Protein AF-A0A356S7W7-F1 (afdb_monomer)

pLDDT: mean 83.73, std 13.76, range [44.53, 97.44]

Solvent-accessible surface area (backbone atoms only — not comparable to full-atom values): 3936 Å² total; per-residue (Å²): 142,72,86,80,75,53,74,48,79,66,95,70,80,70,50,67,48,78,47,76,46,76,78,51,100,89,41,72,49,53,41,38,41,34,24,75,75,60,60,64,46,53,37,34,44,91,90,39,81,77,44,78,50,70,83,49,68,43,76,52,109

Sequence (61 aa):
MEDVLNLVWLPFGELNFVFIRDLTDDLAMTFKAKNIGDQRNEITQNGFINIGYNRSREFSF

Radius of gyration: 18.52 Å; Cα contacts (8 Å, |Δi|>4): 103; chains: 1; bounding box: 50×14×48 Å

Structure (mmCIF, N/CA/C/O backbone):
data_AF-A0A356S7W7-F1
#
_entry.id   AF-A0A356S7W7-F1
#
loop_
_atom_site.group_PDB
_atom_site.id
_atom_site.type_symbol
_atom_site.label_atom_id
_atom_site.label_alt_id
_atom_site.label_comp_id
_atom_site.label_asym_id
_atom_s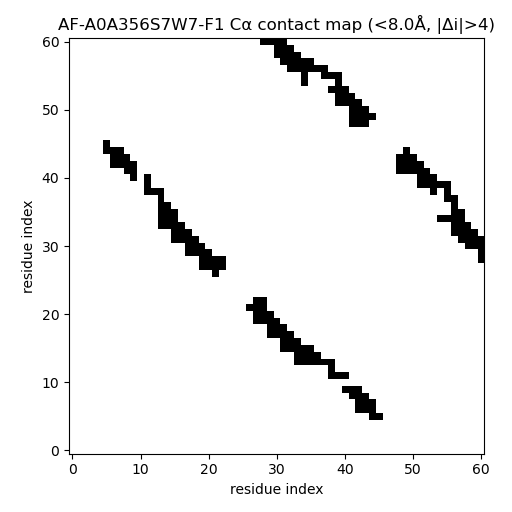ite.label_entity_id
_atom_site.label_seq_id
_atom_site.pdbx_PDB_ins_code
_atom_site.Cartn_x
_atom_site.Cartn_y
_atom_site.Cartn_z
_atom_site.occupancy
_atom_site.B_iso_or_equiv
_atom_site.auth_seq_id
_atom_site.auth_comp_id
_atom_site.auth_asym_id
_atom_site.auth_atom_id
_atom_site.pdbx_PDB_model_num
ATOM 1 N N . MET A 1 1 ? 35.885 -1.141 -20.423 1.00 44.53 1 MET A N 1
ATOM 2 C CA . MET A 1 1 ? 35.092 -1.206 -19.177 1.00 44.53 1 MET A CA 1
ATOM 3 C C . MET A 1 1 ? 34.066 -0.094 -19.271 1.00 44.53 1 MET A C 1
ATOM 5 O O . MET A 1 1 ? 34.369 1.012 -18.857 1.00 44.53 1 MET A O 1
ATOM 9 N N . GLU A 1 2 ? 32.931 -0.338 -19.930 1.00 46.09 2 GLU A N 1
ATOM 10 C CA . GLU A 1 2 ? 31.995 0.752 -20.275 1.00 46.09 2 GLU A CA 1
ATOM 11 C C . GLU A 1 2 ? 30.508 0.343 -20.232 1.00 46.09 2 GLU A C 1
ATOM 13 O O . GLU A 1 2 ? 29.643 1.138 -20.562 1.00 46.09 2 GLU A O 1
ATOM 18 N N . ASP A 1 3 ? 30.172 -0.857 -19.739 1.00 46.97 3 ASP A N 1
ATOM 19 C CA . ASP A 1 3 ? 28.783 -1.363 -19.735 1.00 46.97 3 ASP A CA 1
ATOM 20 C C . ASP A 1 3 ? 28.036 -1.196 -18.398 1.00 46.97 3 ASP A C 1
ATOM 22 O O . ASP A 1 3 ? 26.913 -1.670 -18.235 1.00 46.97 3 ASP A O 1
ATOM 26 N N . VAL A 1 4 ? 28.607 -0.455 -17.442 1.00 56.00 4 VAL A N 1
ATOM 27 C CA . VAL A 1 4 ? 27.865 0.030 -16.256 1.00 56.00 4 VAL A CA 1
ATOM 28 C C . VAL A 1 4 ? 26.950 1.222 -16.629 1.00 56.00 4 VAL A C 1
ATOM 30 O O . VAL A 1 4 ? 26.175 1.708 -15.812 1.00 56.00 4 VAL A O 1
ATOM 33 N N . LEU A 1 5 ? 27.028 1.710 -17.873 1.00 53.75 5 LEU A N 1
ATOM 34 C CA . LEU A 1 5 ? 26.723 3.095 -18.242 1.00 53.75 5 LEU A CA 1
ATOM 35 C C . LEU A 1 5 ? 25.249 3.417 -18.572 1.00 53.75 5 LEU A C 1
ATOM 37 O O . LEU A 1 5 ? 24.939 4.581 -18.779 1.00 53.75 5 LEU A O 1
ATOM 41 N N . ASN A 1 6 ? 24.323 2.452 -18.587 1.00 63.81 6 ASN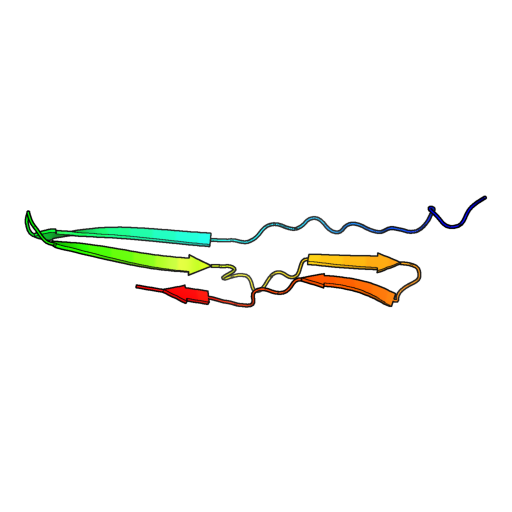 A N 1
ATOM 42 C CA . ASN A 1 6 ? 22.904 2.714 -18.914 1.00 63.81 6 ASN A CA 1
ATOM 43 C C . ASN A 1 6 ? 21.924 2.124 -17.892 1.00 63.81 6 ASN A C 1
ATOM 45 O O . ASN A 1 6 ? 20.890 1.563 -18.255 1.00 63.81 6 ASN A O 1
ATOM 49 N N . LEU A 1 7 ? 22.246 2.221 -16.602 1.00 66.19 7 LEU A N 1
ATOM 50 C CA . LEU A 1 7 ? 21.285 1.918 -15.546 1.00 66.19 7 LEU A CA 1
ATOM 51 C C . LEU A 1 7 ? 20.387 3.145 -15.329 1.00 66.19 7 LEU A C 1
ATOM 53 O O . LEU A 1 7 ? 20.836 4.158 -14.794 1.00 66.19 7 LEU A O 1
ATOM 57 N N . VAL A 1 8 ? 19.126 3.068 -15.755 1.00 67.56 8 VAL A N 1
ATOM 58 C CA . VAL A 1 8 ? 18.153 4.148 -15.538 1.00 67.56 8 VAL A CA 1
ATOM 59 C C . VAL A 1 8 ? 17.302 3.799 -14.323 1.00 67.56 8 VAL A C 1
ATOM 61 O O . VAL A 1 8 ? 16.524 2.847 -14.356 1.00 67.56 8 VAL A O 1
ATOM 64 N N . TRP A 1 9 ? 17.459 4.579 -13.253 1.00 64.19 9 TRP A N 1
ATOM 65 C CA . TRP A 1 9 ? 16.564 4.552 -12.099 1.00 64.19 9 TRP A CA 1
ATOM 66 C C . TRP A 1 9 ? 15.459 5.580 -12.310 1.00 64.19 9 TRP A C 1
ATOM 68 O O . TRP A 1 9 ? 15.737 6.773 -12.441 1.00 64.19 9 TRP A O 1
ATOM 78 N N . LEU A 1 10 ? 14.209 5.130 -12.326 1.00 71.19 10 LEU A N 1
ATOM 79 C CA . LEU A 1 10 ? 13.066 6.034 -12.282 1.00 71.19 10 LEU A CA 1
ATOM 80 C C . LEU A 1 10 ? 12.758 6.397 -10.821 1.00 71.19 10 LEU A C 1
ATOM 82 O O . LEU A 1 10 ? 12.916 5.550 -9.938 1.00 71.19 10 LEU A O 1
ATOM 86 N N . PRO A 1 11 ? 12.330 7.639 -10.532 1.00 69.75 11 PRO A N 1
ATOM 87 C CA . PRO A 1 11 ? 11.866 7.991 -9.198 1.00 69.75 11 PRO A CA 1
ATOM 88 C C . PRO A 1 11 ? 10.681 7.092 -8.824 1.00 69.75 11 PRO A C 1
ATOM 90 O O . PRO A 1 11 ? 9.674 7.054 -9.530 1.00 69.75 11 PRO A O 1
ATOM 93 N N . PHE A 1 12 ? 10.815 6.367 -7.715 1.00 77.12 12 PHE A N 1
ATOM 94 C CA . PHE A 1 12 ? 9.816 5.430 -7.209 1.00 77.12 12 PHE A CA 1
ATOM 95 C C . PHE A 1 12 ? 9.319 5.880 -5.832 1.00 77.12 12 PHE A C 1
ATOM 97 O O . PHE A 1 12 ? 10.126 6.228 -4.967 1.00 77.12 12 PHE A O 1
ATOM 104 N N . GLY A 1 13 ? 8.002 5.860 -5.614 1.00 81.94 13 GLY A N 1
ATOM 105 C CA . GLY A 1 13 ? 7.394 6.219 -4.335 1.00 81.94 13 GLY A CA 1
ATOM 106 C C . GLY A 1 13 ? 5.936 5.777 -4.215 1.00 81.94 13 GLY A C 1
ATOM 107 O O . GLY A 1 13 ? 5.031 6.390 -4.775 1.00 81.94 13 GLY A O 1
ATOM 108 N N . GLU A 1 14 ? 5.683 4.744 -3.416 1.00 89.12 14 GLU A N 1
ATOM 109 C CA . GLU A 1 14 ? 4.327 4.238 -3.196 1.00 89.12 14 GLU A CA 1
ATOM 110 C C . GLU A 1 14 ? 3.490 5.190 -2.332 1.00 89.12 14 GLU A C 1
ATOM 112 O O . GLU A 1 14 ? 3.873 5.554 -1.216 1.00 89.12 14 GLU A O 1
ATOM 117 N N . LEU A 1 15 ? 2.290 5.528 -2.808 1.00 90.75 15 LEU A N 1
ATOM 118 C CA . LEU A 1 15 ? 1.296 6.206 -1.985 1.00 90.75 15 LEU A CA 1
ATOM 119 C C . LEU A 1 15 ? 0.557 5.179 -1.119 1.00 90.75 15 LEU A C 1
ATOM 121 O O . LEU A 1 15 ? -0.163 4.316 -1.628 1.00 90.75 15 LEU A O 1
ATOM 125 N N . ASN A 1 16 ? 0.740 5.302 0.194 1.00 93.94 16 ASN A N 1
ATOM 126 C CA . ASN A 1 16 ? 0.210 4.395 1.205 1.00 93.94 16 ASN A CA 1
ATOM 127 C C . ASN A 1 16 ? -0.684 5.162 2.188 1.00 93.94 16 ASN A C 1
ATOM 129 O O . ASN A 1 16 ? -0.366 6.284 2.578 1.00 93.94 16 ASN A O 1
ATOM 133 N N . PHE A 1 17 ? -1.789 4.548 2.606 1.00 95.44 17 PHE A N 1
ATOM 134 C CA . PHE A 1 17 ? -2.753 5.119 3.540 1.00 95.44 17 PHE A CA 1
ATOM 135 C C . PHE A 1 17 ? -2.989 4.176 4.721 1.00 95.44 17 PHE A C 1
ATOM 137 O O . PHE A 1 17 ? -3.141 2.963 4.549 1.00 95.44 17 PHE A O 1
ATOM 144 N N . VAL A 1 18 ? -3.037 4.750 5.922 1.00 96.19 18 VAL A N 1
ATOM 145 C CA . VAL A 1 18 ? -3.372 4.047 7.161 1.00 96.19 18 VAL A CA 1
ATOM 146 C C . VAL A 1 18 ? -4.447 4.847 7.880 1.00 96.19 18 VAL A C 1
ATOM 148 O O . VAL A 1 18 ? -4.267 6.030 8.154 1.00 96.19 18 VAL A O 1
ATOM 151 N N . PHE A 1 19 ? -5.553 4.183 8.194 1.00 95.62 19 PHE A N 1
ATOM 152 C CA . PHE A 1 19 ? -6.638 4.719 8.999 1.00 95.62 19 PHE A CA 1
ATOM 153 C C . PHE A 1 19 ? -6.814 3.855 10.237 1.00 95.62 19 PHE A C 1
ATOM 155 O O . PHE A 1 19 ? -6.906 2.634 10.137 1.00 95.62 19 PHE A O 1
ATOM 162 N N . ILE A 1 20 ? -6.846 4.494 11.399 1.00 96.56 20 ILE A N 1
ATOM 163 C CA . ILE A 1 20 ? -7.008 3.831 12.689 1.00 96.56 20 ILE A CA 1
ATOM 164 C C . ILE A 1 20 ? -8.129 4.553 13.415 1.00 96.56 20 ILE A C 1
ATOM 166 O O . ILE A 1 20 ? -8.165 5.786 13.432 1.00 96.56 20 ILE A O 1
ATOM 170 N N . ARG A 1 21 ? -9.054 3.784 13.982 1.00 95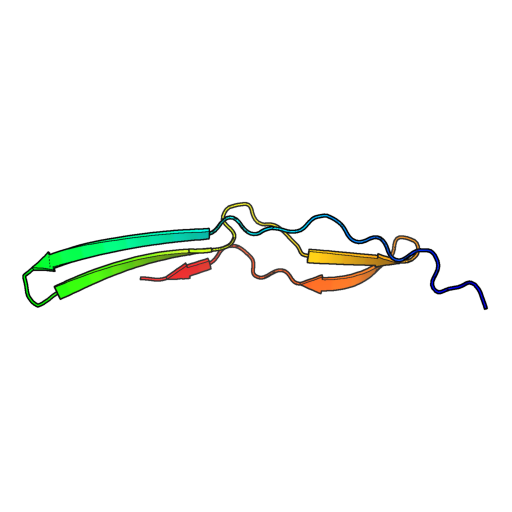.94 21 ARG A N 1
ATOM 171 C CA . ARG A 1 21 ? -10.161 4.324 14.759 1.00 95.94 21 ARG A CA 1
ATOM 172 C C . ARG A 1 21 ? -10.523 3.389 15.898 1.00 95.94 21 ARG A C 1
ATOM 174 O O . ARG A 1 21 ? -10.807 2.215 15.661 1.00 95.94 21 ARG A O 1
ATOM 181 N N . ASP A 1 22 ? -10.614 3.955 17.091 1.00 97.44 22 ASP A N 1
ATOM 182 C CA . ASP A 1 22 ? -11.170 3.275 18.254 1.00 97.44 22 ASP A CA 1
ATOM 183 C C . ASP A 1 22 ? -12.699 3.222 18.127 1.00 97.44 22 ASP A C 1
ATOM 185 O O . ASP A 1 22 ? -13.357 4.219 17.804 1.00 97.44 22 ASP A O 1
ATOM 189 N N . LEU A 1 23 ? -13.258 2.025 18.295 1.00 94.56 23 LEU A N 1
ATOM 190 C CA . LEU A 1 23 ? -14.698 1.763 18.244 1.00 94.56 23 LEU A CA 1
ATOM 191 C C . LEU A 1 23 ? -15.294 1.732 19.655 1.00 94.56 23 LEU A C 1
ATOM 193 O O . LEU A 1 23 ? -16.408 2.214 19.858 1.00 94.56 23 LEU A O 1
ATOM 197 N N . THR A 1 24 ? -14.543 1.180 20.607 1.00 96.19 24 THR A N 1
ATOM 198 C CA . THR A 1 24 ? -14.810 1.178 22.051 1.00 96.19 24 THR A CA 1
ATOM 199 C C . THR A 1 24 ? -13.481 1.290 22.804 1.00 96.19 24 THR A C 1
ATOM 201 O O . THR A 1 24 ? -12.423 1.304 22.176 1.00 96.19 24 THR A O 1
ATOM 204 N N . ASP A 1 25 ? -13.524 1.311 24.137 1.00 95.62 25 ASP A N 1
ATOM 205 C CA . ASP A 1 25 ? -12.318 1.352 24.978 1.00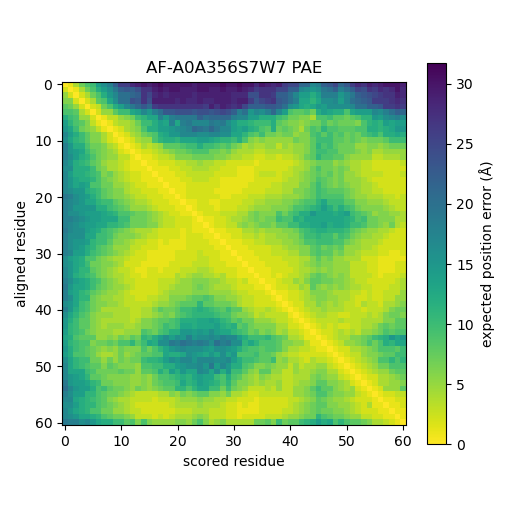 95.62 25 ASP A CA 1
ATOM 206 C C . ASP A 1 25 ? -11.412 0.113 24.800 1.00 95.62 25 ASP A C 1
ATOM 208 O O . ASP A 1 25 ? -10.203 0.200 25.002 1.00 95.62 25 ASP A O 1
ATOM 212 N N . ASP A 1 26 ? -11.981 -1.018 24.361 1.00 96.69 26 ASP A N 1
ATOM 213 C CA . ASP A 1 26 ? -11.284 -2.304 24.202 1.00 96.69 26 ASP A CA 1
ATOM 214 C C . ASP A 1 26 ? -11.155 -2.767 22.736 1.00 96.69 26 ASP A C 1
ATOM 216 O O . ASP A 1 26 ? -10.591 -3.831 22.466 1.00 96.69 26 ASP A O 1
ATOM 220 N N . LEU A 1 27 ? -11.699 -2.016 21.767 1.00 95.38 27 LEU A N 1
ATOM 221 C CA . LEU A 1 27 ? -11.735 -2.420 20.359 1.00 95.38 27 LEU A CA 1
ATOM 222 C C . LEU A 1 27 ? -11.317 -1.283 19.431 1.00 95.38 27 LEU A C 1
ATOM 224 O O . LEU A 1 27 ? -11.982 -0.250 19.347 1.00 95.38 27 LEU A O 1
ATOM 228 N N . ALA A 1 28 ? -10.289 -1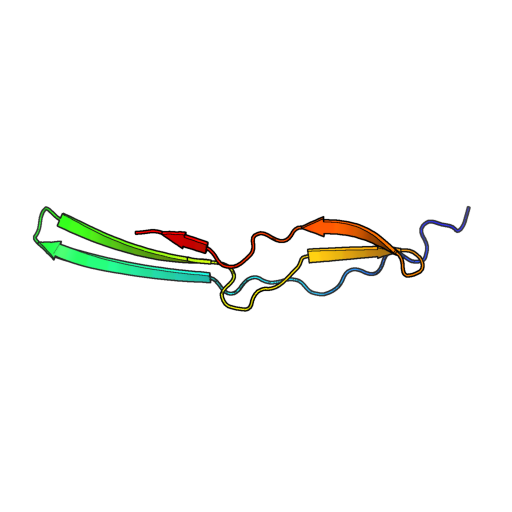.547 18.627 1.00 96.12 28 ALA A N 1
ATOM 229 C CA . ALA A 1 28 ? -9.844 -0.669 17.557 1.00 96.12 28 ALA A CA 1
ATOM 230 C C . ALA A 1 28 ? -9.968 -1.352 16.193 1.00 96.12 28 ALA A C 1
ATOM 232 O O . ALA A 1 28 ? -9.779 -2.561 16.052 1.00 96.12 28 ALA A O 1
ATOM 233 N N . MET A 1 29 ? -10.246 -0.548 15.173 1.00 96.81 29 MET A N 1
ATOM 234 C CA . MET A 1 29 ? -10.224 -0.952 13.775 1.00 96.81 29 MET A CA 1
ATOM 235 C C . MET A 1 29 ? -9.051 -0.274 13.075 1.00 96.81 29 MET A C 1
ATOM 237 O O . MET A 1 29 ? -8.816 0.924 13.240 1.00 96.81 29 MET A O 1
ATOM 241 N N . THR A 1 30 ? -8.332 -1.037 12.256 1.00 97.12 30 THR A N 1
ATOM 242 C CA . THR A 1 30 ? -7.274 -0.516 11.392 1.00 97.12 30 THR A CA 1
ATOM 243 C C . THR A 1 30 ? -7.614 -0.842 9.950 1.00 97.12 30 THR A C 1
ATOM 245 O O . THR A 1 30 ? -7.984 -1.960 9.646 1.00 97.12 30 THR A O 1
ATOM 248 N N . PHE A 1 31 ? -7.457 0.116 9.048 1.00 96.62 31 PHE A N 1
ATOM 249 C CA . PHE A 1 31 ? -7.536 -0.106 7.613 1.00 96.62 31 PHE A CA 1
ATOM 250 C C . PHE A 1 31 ? -6.247 0.385 6.968 1.00 96.62 31 PHE A C 1
ATOM 252 O O . PHE A 1 31 ? -5.791 1.501 7.229 1.00 96.62 31 PHE A O 1
ATOM 259 N N . LYS A 1 32 ? -5.642 -0.449 6.125 1.00 97.00 32 LYS A N 1
ATOM 260 C CA . LYS A 1 32 ? -4.414 -0.117 5.399 1.00 97.00 32 LYS A CA 1
ATOM 261 C C . LYS A 1 32 ? -4.644 -0.332 3.914 1.00 97.00 32 LYS A C 1
ATOM 263 O O . LYS A 1 32 ? -5.045 -1.422 3.506 1.00 97.00 32 LYS A O 1
ATOM 268 N N . ALA A 1 33 ? -4.324 0.684 3.126 1.00 95.56 33 ALA A N 1
ATOM 269 C CA . ALA A 1 33 ? -4.257 0.605 1.676 1.00 95.56 33 ALA A CA 1
ATOM 270 C C . ALA A 1 33 ? -2.827 0.920 1.240 1.00 95.56 33 ALA A C 1
ATOM 272 O O . ALA A 1 33 ? -2.276 1.954 1.624 1.00 95.56 33 ALA A O 1
ATOM 273 N N . LYS A 1 34 ? -2.214 0.032 0.461 1.00 93.81 34 LYS A N 1
ATOM 274 C CA . LYS A 1 34 ? -0.851 0.213 -0.040 1.00 93.81 34 LYS A CA 1
ATOM 275 C C . LYS A 1 34 ? -0.822 0.334 -1.550 1.00 93.81 34 LYS A C 1
A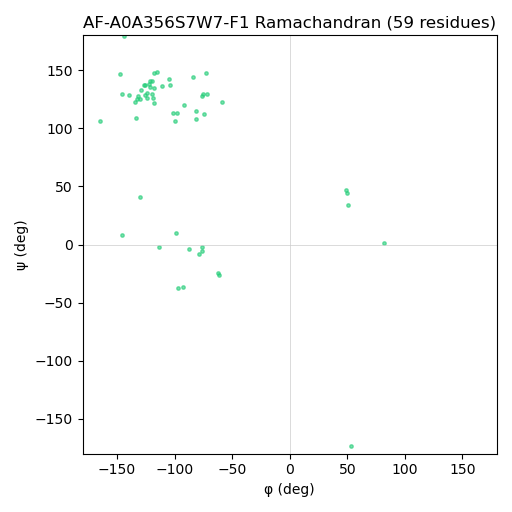TOM 277 O O . LYS A 1 34 ? -1.634 -0.284 -2.240 1.00 93.81 34 LYS A O 1
ATOM 282 N N . ASN A 1 35 ? 0.144 1.112 -2.028 1.00 93.00 35 ASN A N 1
ATOM 283 C CA . ASN A 1 35 ? 0.426 1.350 -3.433 1.00 93.00 35 ASN A CA 1
ATOM 284 C C . ASN A 1 35 ? -0.831 1.729 -4.240 1.00 93.00 35 ASN A C 1
ATOM 286 O O . ASN A 1 35 ? -1.088 1.183 -5.311 1.00 93.00 35 ASN A O 1
ATOM 290 N N . ILE A 1 36 ? -1.652 2.661 -3.737 1.00 91.75 36 ILE A N 1
ATOM 291 C CA . ILE A 1 36 ? -2.942 2.996 -4.377 1.00 91.75 36 ILE A CA 1
ATOM 292 C C . ILE A 1 36 ? -2.768 3.544 -5.804 1.00 91.75 36 ILE A C 1
ATOM 294 O O . ILE A 1 36 ? -3.638 3.359 -6.658 1.00 91.75 36 ILE A O 1
ATOM 298 N N . GLY A 1 37 ? -1.608 4.150 -6.071 1.00 89.94 37 GLY A N 1
ATOM 299 C CA . GLY A 1 37 ? -1.190 4.622 -7.389 1.00 89.94 37 GLY A CA 1
ATOM 300 C C . GLY A 1 37 ? -0.718 3.532 -8.357 1.00 89.94 37 GLY A C 1
ATOM 301 O O . GLY A 1 37 ? -0.400 3.878 -9.487 1.00 89.94 37 GLY A O 1
ATOM 302 N N . ASP A 1 38 ? -0.678 2.255 -7.948 1.00 88.44 38 ASP A N 1
ATOM 303 C CA . ASP A 1 38 ? -0.160 1.125 -8.744 1.00 88.44 38 ASP A CA 1
ATOM 304 C C . ASP A 1 38 ? 1.225 1.411 -9.348 1.00 88.44 38 ASP A C 1
ATOM 306 O O . ASP A 1 38 ? 1.491 1.187 -10.530 1.00 88.44 38 ASP A O 1
ATOM 310 N N . GLN A 1 39 ? 2.108 1.976 -8.522 1.00 88.25 39 GLN A N 1
ATOM 311 C CA . GLN A 1 39 ? 3.477 2.253 -8.918 1.00 88.25 39 GLN A CA 1
ATOM 312 C C . GLN A 1 39 ? 4.291 0.966 -9.002 1.00 88.25 39 GLN A C 1
ATOM 314 O O . GLN A 1 39 ? 4.092 0.020 -8.235 1.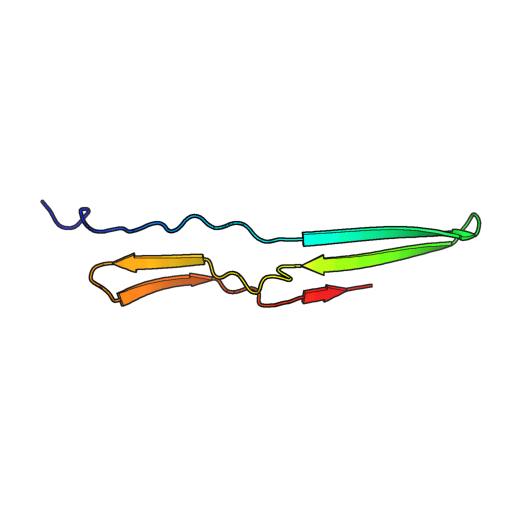00 88.25 39 GLN A O 1
ATOM 319 N N . ARG A 1 40 ? 5.247 0.965 -9.931 1.00 85.94 40 ARG A N 1
ATOM 320 C CA . ARG A 1 40 ? 6.179 -0.134 -10.179 1.00 85.94 40 ARG A CA 1
ATOM 321 C C . ARG A 1 40 ? 7.597 0.378 -10.036 1.00 85.94 40 ARG A C 1
ATOM 323 O O . ARG A 1 40 ? 7.905 1.474 -10.501 1.00 85.94 40 ARG A O 1
ATOM 330 N N . ASN A 1 41 ? 8.441 -0.419 -9.399 1.00 84.12 41 ASN A N 1
ATOM 331 C CA . ASN A 1 41 ? 9.866 -0.150 -9.341 1.00 84.12 41 ASN A CA 1
ATOM 332 C C . ASN A 1 41 ? 10.553 -1.015 -10.396 1.00 84.12 41 ASN A C 1
ATOM 334 O O . ASN A 1 41 ? 10.641 -2.233 -10.236 1.00 84.12 41 ASN A O 1
ATOM 338 N N . GLU A 1 42 ? 10.992 -0.394 -11.484 1.00 85.19 42 GLU A N 1
ATOM 339 C CA . GLU A 1 42 ? 11.614 -1.080 -12.613 1.00 85.19 42 GLU A CA 1
ATOM 340 C C . GLU A 1 42 ? 12.993 -0.474 -12.874 1.00 85.19 42 GLU A C 1
ATOM 342 O O . GLU A 1 42 ? 13.143 0.737 -13.037 1.00 85.19 42 GLU A O 1
ATOM 347 N N . ILE A 1 43 ? 14.007 -1.338 -12.908 1.00 81.81 43 ILE A N 1
ATOM 348 C CA . ILE A 1 43 ? 15.367 -0.995 -13.312 1.00 81.81 43 ILE A CA 1
ATOM 349 C C . ILE A 1 43 ? 15.537 -1.486 -14.741 1.00 81.81 43 ILE A C 1
ATOM 351 O O . ILE A 1 43 ? 15.543 -2.695 -15.010 1.00 81.81 43 ILE A O 1
ATOM 355 N N . THR A 1 44 ? 15.679 -0.533 -15.658 1.00 83.50 44 THR A N 1
ATOM 356 C CA . THR A 1 44 ? 15.862 -0.818 -17.080 1.00 83.50 44 THR A CA 1
ATOM 357 C C . THR A 1 44 ? 17.310 -0.612 -17.494 1.00 83.50 44 THR A C 1
ATOM 359 O O . THR A 1 44 ? 17.923 0.393 -17.125 1.00 83.50 44 THR A O 1
ATOM 362 N N . GLN A 1 45 ? 17.836 -1.534 -18.300 1.00 80.50 45 GLN A N 1
ATOM 363 C CA . GLN A 1 45 ? 19.147 -1.421 -18.935 1.00 80.50 45 GLN A CA 1
ATOM 364 C C . GLN A 1 45 ? 19.010 -1.757 -20.419 1.00 80.50 45 GLN A C 1
ATOM 366 O O . GLN A 1 45 ? 18.446 -2.790 -20.775 1.00 80.50 45 GLN A O 1
ATOM 371 N N . ASN A 1 46 ? 19.498 -0.873 -21.294 1.00 81.56 46 ASN A N 1
ATOM 372 C CA . ASN A 1 46 ? 19.407 -1.028 -22.753 1.00 81.56 46 ASN A CA 1
ATOM 373 C C . ASN A 1 46 ? 17.982 -1.350 -23.264 1.00 81.56 46 ASN A C 1
ATOM 375 O O . ASN A 1 46 ? 17.815 -2.097 -24.223 1.00 81.56 46 ASN A O 1
ATOM 379 N N . GLY A 1 47 ? 16.948 -0.803 -22.612 1.00 76.50 47 GLY A N 1
ATOM 380 C CA . GLY A 1 47 ? 15.543 -1.002 -22.995 1.00 76.50 47 GLY A CA 1
ATOM 381 C C . GLY A 1 47 ? 14.898 -2.301 -22.498 1.00 76.50 47 GLY A C 1
ATOM 382 O O . GLY A 1 47 ? 13.718 -2.519 -22.759 1.00 76.50 47 GLY A O 1
ATOM 383 N N . PHE A 1 48 ? 15.624 -3.136 -21.751 1.00 79.69 48 PHE A N 1
ATOM 384 C CA . PHE A 1 48 ? 15.091 -4.346 -21.124 1.00 79.69 48 PHE A CA 1
ATOM 385 C C . PHE A 1 48 ? 14.901 -4.143 -19.618 1.00 79.69 48 PHE A C 1
ATOM 387 O O . PHE A 1 48 ? 15.728 -3.505 -18.961 1.00 79.69 48 PHE A O 1
ATOM 394 N N . ILE A 1 49 ? 13.823 -4.707 -19.062 1.00 80.06 49 ILE A N 1
ATOM 395 C CA . ILE A 1 49 ? 13.600 -4.756 -17.611 1.00 80.06 49 ILE A CA 1
ATOM 396 C C . ILE A 1 49 ? 14.545 -5.810 -17.041 1.00 80.06 49 ILE A C 1
ATOM 398 O O . ILE A 1 49 ? 14.389 -6.998 -17.313 1.00 80.06 49 ILE A O 1
ATOM 402 N N . ASN A 1 50 ? 15.530 -5.368 -16.266 1.00 78.12 50 ASN A N 1
ATOM 403 C CA . ASN A 1 50 ? 16.519 -6.254 -15.658 1.00 78.12 50 ASN A CA 1
ATOM 404 C C . ASN A 1 50 ? 16.065 -6.678 -14.249 1.00 78.12 50 ASN A C 1
ATOM 406 O O . ASN A 1 50 ? 16.229 -7.825 -13.844 1.00 78.12 50 ASN A O 1
ATOM 410 N N . ILE A 1 51 ? 15.419 -5.759 -13.518 1.00 80.06 51 ILE A N 1
ATOM 411 C CA . ILE A 1 51 ? 14.801 -6.007 -12.210 1.00 80.06 51 ILE A CA 1
ATOM 412 C C . ILE A 1 51 ? 13.463 -5.265 -12.170 1.00 80.06 51 ILE A C 1
ATOM 414 O O . ILE A 1 51 ? 13.414 -4.071 -12.452 1.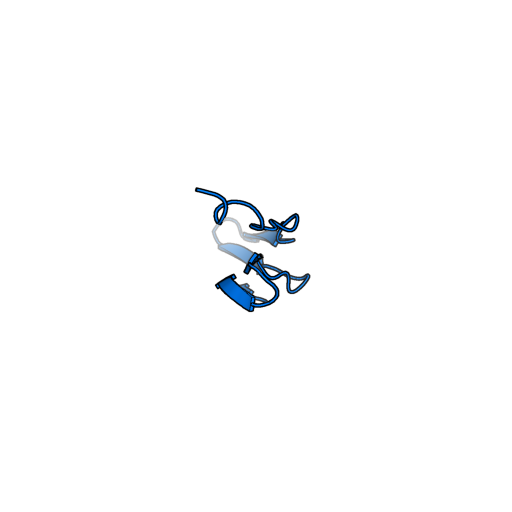00 80.06 51 ILE A O 1
ATOM 418 N N . GLY A 1 52 ? 12.386 -5.964 -11.810 1.00 77.75 52 GLY A N 1
ATOM 419 C CA . GLY A 1 52 ? 11.054 -5.384 -11.646 1.00 77.75 52 GLY A CA 1
ATOM 420 C C . GLY A 1 52 ? 10.418 -5.842 -10.338 1.00 77.75 52 GLY A C 1
ATOM 421 O O . GLY A 1 52 ? 10.305 -7.041 -10.087 1.00 77.75 52 GLY A O 1
ATOM 422 N N . TYR A 1 53 ? 9.994 -4.891 -9.510 1.00 77.38 53 TYR A N 1
ATOM 423 C CA . TYR A 1 53 ? 9.193 -5.134 -8.317 1.00 77.38 53 TYR A CA 1
ATOM 424 C C . TYR A 1 53 ? 7.847 -4.427 -8.456 1.00 77.38 53 TYR A C 1
ATOM 426 O O . TYR A 1 53 ? 7.776 -3.206 -8.614 1.00 77.38 53 TYR A O 1
ATOM 434 N N . ASN A 1 54 ? 6.772 -5.209 -8.374 1.00 82.25 54 ASN A N 1
ATOM 435 C CA . ASN A 1 54 ? 5.411 -4.700 -8.326 1.00 82.25 54 ASN A CA 1
ATOM 436 C C . ASN A 1 54 ? 4.643 -5.410 -7.209 1.00 82.25 54 ASN A C 1
ATOM 438 O O . ASN A 1 54 ? 4.301 -6.586 -7.331 1.00 82.25 54 ASN A O 1
ATOM 442 N N . ARG A 1 55 ? 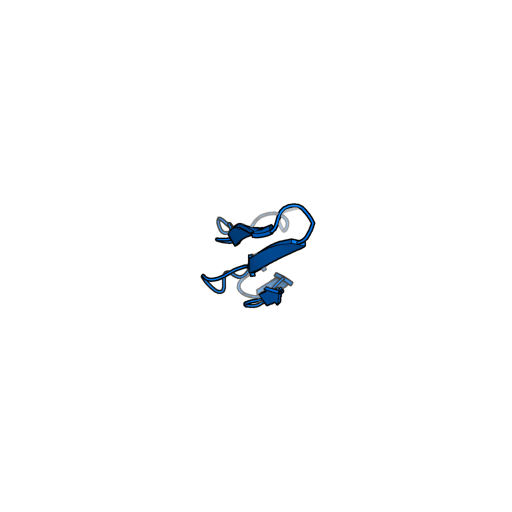4.351 -4.680 -6.130 1.00 80.19 55 ARG A N 1
ATOM 443 C CA . ARG A 1 55 ? 3.526 -5.169 -5.019 1.00 80.19 55 ARG A CA 1
ATOM 444 C C . ARG A 1 55 ? 2.022 -5.128 -5.327 1.00 80.19 55 ARG A C 1
ATOM 446 O O . ARG A 1 55 ? 1.228 -5.692 -4.585 1.00 80.19 55 ARG A O 1
ATOM 453 N N . SER A 1 56 ? 1.635 -4.513 -6.448 1.00 86.94 56 SER A N 1
ATOM 454 C CA . SER A 1 56 ? 0.251 -4.193 -6.812 1.00 86.94 56 SER A CA 1
ATOM 455 C C . SER A 1 56 ? -0.458 -3.408 -5.701 1.00 86.94 56 SER A C 1
ATOM 457 O O . SER A 1 56 ? 0.165 -2.974 -4.730 1.00 86.94 56 SER A O 1
ATOM 459 N N . ARG A 1 57 ? -1.763 -3.177 -5.850 1.00 92.88 57 ARG A N 1
ATOM 460 C CA . ARG A 1 57 ? -2.590 -2.575 -4.798 1.00 92.88 57 ARG A CA 1
ATOM 461 C C . ARG A 1 57 ? -2.892 -3.618 -3.724 1.00 92.88 57 ARG A C 1
ATOM 463 O O . ARG A 1 57 ? -3.420 -4.681 -4.045 1.00 92.88 57 ARG A O 1
ATOM 470 N N . GLU A 1 58 ? -2.629 -3.294 -2.461 1.00 94.38 58 GLU A N 1
ATOM 471 C CA . GLU A 1 58 ? -2.970 -4.162 -1.326 1.00 94.38 58 GLU A CA 1
ATOM 472 C C . GLU A 1 58 ? -3.933 -3.466 -0.366 1.00 94.38 58 GLU A C 1
ATOM 474 O O . GLU A 1 58 ? -3.766 -2.288 -0.041 1.00 94.38 58 GLU A O 1
ATOM 479 N N . PHE A 1 59 ? -4.894 -4.230 0.152 1.00 94.06 59 PHE A N 1
ATOM 480 C CA . PHE A 1 59 ? -5.823 -3.798 1.192 1.00 94.06 59 PHE A CA 1
ATOM 481 C C . PHE A 1 59 ? -5.792 -4.797 2.351 1.00 94.06 59 PHE A C 1
ATOM 483 O O . PHE A 1 59 ? -5.762 -6.005 2.128 1.00 94.06 59 PHE A O 1
ATOM 490 N N . SER A 1 60 ? -5.790 -4.296 3.587 1.00 93.06 60 SER A N 1
ATOM 491 C CA . SER A 1 60 ? -5.856 -5.124 4.802 1.00 93.06 60 SER A CA 1
ATOM 492 C C . SER A 1 60 ? -6.612 -4.396 5.911 1.00 93.06 60 SER A C 1
ATOM 494 O O . SER A 1 60 ? -6.538 -3.164 5.985 1.00 93.06 60 SER A O 1
ATOM 496 N N . PHE A 1 61 ? -7.324 -5.155 6.744 1.00 88.56 61 PHE A N 1
ATOM 497 C CA . PHE A 1 61 ? -8.119 -4.674 7.871 1.00 88.56 61 PHE A CA 1
ATOM 498 C C . PHE A 1 61 ? -7.957 -5.587 9.090 1.00 88.56 61 PHE A C 1
ATOM 500 O O . PHE A 1 61 ? -7.650 -6.781 8.870 1.00 88.56 61 PHE A O 1
#

Nearest PDB structures (foldseek):
  2hzm-assembly3_E  TM=2.945E-01  e=2.394E+00  Saccharomyces cerevisiae

Mean predicted aligned error: 7.76 Å

Secondary structure (DSSP, 8-state):
--TTTTEEEPP-----EEEEEEEETTEEEEEEEE-TT---EEEEETTEEEEEE----EEE-

Foldseek 3Di:
DDQVPFWDWDDFDKDKDWDKDDPDPPDIDIKIKIRPVQTKGFTDGPRDGPDIDTPGIDIDD